Protein AF-A0A7V4SNU2-F1 (afdb_monomer_lite)

Sequence (130 aa):
MGIARFLKAAFVISVLLYGAIAVFVAGPPDWSLPTVPEAPAAPLFYALTLCALGAWAAGSILGRKAQAPSLFRSGPRPWPVQRFILAAALVEGGAIMGLALSLVLRDSRYGLAHAAVAAFLLAILPASGD

Structure (mmCIF, N/CA/C/O backbone):
data_AF-A0A7V4SNU2-F1
#
_entry.id   AF-A0A7V4SNU2-F1
#
loop_
_atom_site.group_PDB
_atom_site.id
_atom_site.type_symbol
_atom_site.label_atom_id
_atom_site.label_alt_id
_atom_site.label_comp_id
_atom_site.label_asym_id
_atom_site.label_entity_id
_atom_site.label_seq_id
_atom_site.pdbx_PDB_ins_code
_atom_site.Cartn_x
_atom_site.Cartn_y
_atom_site.Cartn_z
_atom_site.occupancy
_atom_site.B_iso_or_equiv
_atom_site.auth_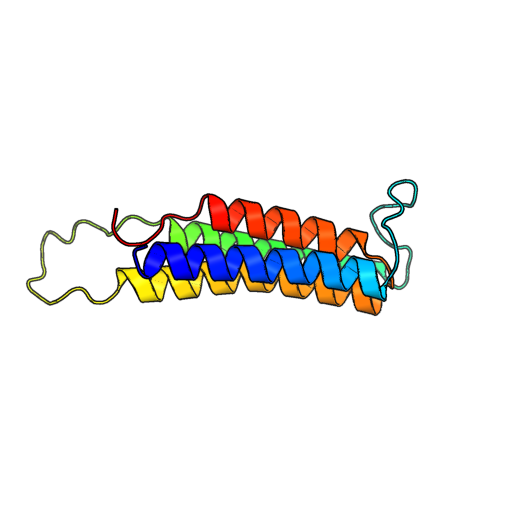seq_id
_atom_site.auth_comp_id
_atom_site.auth_asym_id
_atom_site.auth_atom_id
_atom_site.pdbx_PDB_model_num
ATOM 1 N N . MET A 1 1 ? -23.731 4.555 10.710 1.00 58.38 1 MET A N 1
ATOM 2 C CA . MET A 1 1 ? -22.404 3.903 10.619 1.00 58.38 1 MET A CA 1
ATOM 3 C C . MET A 1 1 ? -21.498 4.539 11.665 1.00 58.38 1 MET A C 1
ATOM 5 O O . MET A 1 1 ? -21.471 5.759 11.724 1.00 58.38 1 MET A O 1
ATOM 9 N N . GLY A 1 2 ? -20.842 3.766 12.537 1.00 77.75 2 GLY A N 1
ATOM 10 C CA . GLY A 1 2 ? -19.952 4.336 13.562 1.00 77.75 2 GLY A CA 1
ATOM 11 C C . GLY A 1 2 ? -18.719 5.008 12.944 1.00 77.75 2 GLY A C 1
ATOM 12 O O . GLY A 1 2 ? -18.245 4.558 11.899 1.00 77.75 2 GLY A O 1
ATOM 13 N N . ILE A 1 3 ? -18.188 6.055 13.589 1.00 80.69 3 ILE A N 1
ATOM 14 C CA . ILE A 1 3 ? -17.048 6.861 13.097 1.00 80.69 3 ILE A CA 1
ATOM 15 C C . ILE A 1 3 ? -15.844 5.979 12.724 1.00 80.69 3 ILE A C 1
ATOM 17 O O . ILE A 1 3 ? -15.243 6.172 11.672 1.00 80.69 3 ILE A O 1
ATOM 21 N N . ALA A 1 4 ? -15.528 4.957 13.525 1.00 78.38 4 ALA A N 1
ATOM 22 C CA . ALA A 1 4 ? -14.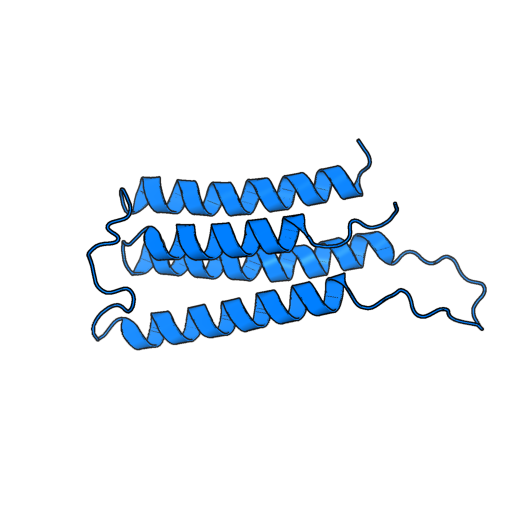419 4.041 13.246 1.00 78.38 4 ALA A CA 1
ATOM 23 C C . ALA A 1 4 ? -14.623 3.220 11.959 1.00 78.38 4 ALA A C 1
ATOM 25 O O . ALA A 1 4 ? -13.688 3.045 11.180 1.00 78.38 4 ALA A O 1
ATOM 26 N N . ARG A 1 5 ? -15.854 2.762 11.693 1.00 83.38 5 ARG A N 1
ATOM 27 C CA . ARG A 1 5 ? -16.189 2.039 10.454 1.00 83.38 5 ARG A CA 1
ATOM 28 C C . ARG A 1 5 ? -16.125 2.965 9.241 1.00 83.38 5 ARG A C 1
ATOM 30 O O . ARG A 1 5 ? -15.666 2.540 8.188 1.00 83.38 5 ARG A O 1
ATOM 37 N N . PHE A 1 6 ? -16.543 4.223 9.400 1.00 89.12 6 PHE A N 1
ATOM 38 C CA . PHE A 1 6 ? -16.395 5.248 8.366 1.00 89.12 6 PHE A CA 1
ATOM 39 C C . PHE A 1 6 ? -14.932 5.522 8.029 1.00 89.12 6 PHE A C 1
ATOM 41 O O . PHE A 1 6 ? -14.565 5.433 6.863 1.00 89.12 6 PHE A O 1
ATOM 48 N N . LEU A 1 7 ? -14.086 5.766 9.033 1.00 89.12 7 LEU A N 1
ATOM 49 C CA . LEU A 1 7 ? -12.656 5.989 8.811 1.00 89.12 7 LEU A CA 1
ATOM 50 C C . LEU A 1 7 ? -12.008 4.779 8.132 1.00 89.12 7 LEU A C 1
ATOM 52 O O . LEU A 1 7 ? -11.281 4.940 7.160 1.00 89.12 7 LEU A O 1
ATOM 56 N N . LYS A 1 8 ? -12.326 3.559 8.582 1.00 90.19 8 LYS A N 1
ATOM 57 C CA . LYS A 1 8 ? -11.849 2.325 7.947 1.00 90.19 8 LYS A CA 1
ATOM 58 C C . LYS A 1 8 ? -12.241 2.236 6.475 1.00 90.19 8 LYS A C 1
ATOM 60 O O . LYS A 1 8 ? -11.386 1.957 5.642 1.00 90.19 8 LYS A O 1
ATOM 65 N N . ALA A 1 9 ? -13.507 2.499 6.154 1.00 92.94 9 ALA A N 1
ATOM 66 C CA . ALA A 1 9 ? -13.971 2.525 4.772 1.00 92.94 9 ALA A CA 1
ATOM 67 C C . ALA A 1 9 ? -13.242 3.601 3.952 1.00 92.94 9 ALA A C 1
ATOM 69 O O . ALA A 1 9 ? -12.826 3.316 2.835 1.00 92.94 9 ALA A O 1
ATOM 70 N N . ALA A 1 10 ? -13.023 4.793 4.515 1.00 95.06 10 ALA A N 1
ATOM 71 C CA . ALA A 1 10 ? -12.306 5.876 3.846 1.00 95.06 10 ALA A CA 1
ATOM 72 C C . ALA A 1 10 ? -10.860 5.488 3.493 1.00 95.06 10 ALA A C 1
ATOM 74 O O . ALA A 1 10 ? -10.465 5.668 2.346 1.00 95.06 10 ALA A O 1
ATOM 75 N N . PHE A 1 11 ? -10.115 4.883 4.427 1.00 96.12 11 PHE A N 1
ATOM 76 C CA . PHE A 1 11 ? -8.757 4.383 4.163 1.00 96.12 11 PHE A CA 1
ATOM 77 C C . PHE A 1 11 ? -8.734 3.256 3.120 1.00 96.12 11 PHE A C 1
ATOM 79 O O . PHE A 1 11 ? -7.838 3.194 2.287 1.00 96.12 11 PHE A O 1
ATOM 86 N N . VAL A 1 12 ? -9.707 2.338 3.140 1.00 96.75 12 VAL A N 1
ATOM 87 C CA . VAL A 1 12 ? -9.782 1.275 2.118 1.00 96.75 12 VAL A CA 1
ATOM 88 C C . VAL A 1 12 ? -10.069 1.875 0.740 1.00 96.75 12 VAL A C 1
ATOM 90 O O . VAL A 1 12 ? -9.437 1.501 -0.244 1.00 96.75 12 VAL A O 1
ATOM 93 N N . ILE A 1 13 ? -11.000 2.826 0.659 1.00 97.38 13 ILE A N 1
ATOM 94 C CA . ILE A 1 13 ? -11.335 3.502 -0.596 1.00 97.38 13 ILE A CA 1
ATOM 95 C C . ILE A 1 13 ? -10.132 4.300 -1.115 1.00 97.38 13 ILE A C 1
ATOM 97 O O . ILE A 1 13 ? -9.849 4.228 -2.309 1.00 97.38 13 ILE A O 1
ATOM 101 N N . SER A 1 14 ? -9.398 5.015 -0.256 1.00 97.62 14 SER A N 1
ATOM 102 C CA . SER A 1 14 ? -8.237 5.809 -0.681 1.00 97.62 14 SER A CA 1
ATOM 103 C C . SER A 1 14 ? -7.138 4.945 -1.300 1.00 97.62 14 SER A C 1
ATOM 105 O O . SER A 1 14 ? -6.668 5.257 -2.394 1.00 97.62 14 SER A O 1
ATOM 107 N N . VAL A 1 15 ? -6.786 3.809 -0.686 1.00 97.94 15 VAL A N 1
ATOM 108 C CA . VAL A 1 15 ? -5.758 2.923 -1.259 1.00 97.94 15 VAL A CA 1
ATOM 109 C C . VAL A 1 15 ? -6.208 2.278 -2.570 1.00 97.94 15 VAL A C 1
ATOM 111 O O . VAL A 1 15 ? -5.398 2.132 -3.484 1.00 97.94 15 VAL A O 1
ATOM 114 N N . LEU A 1 16 ? -7.496 1.948 -2.718 1.00 97.62 16 LEU A N 1
ATOM 115 C CA . LEU A 1 16 ? -8.038 1.453 -3.989 1.00 97.62 16 LEU A CA 1
ATOM 116 C C . LEU A 1 16 ? -7.999 2.532 -5.078 1.00 97.62 16 LEU A C 1
ATOM 118 O O . LEU A 1 16 ? -7.669 2.229 -6.226 1.00 97.62 16 LEU A O 1
ATOM 122 N N . LEU A 1 17 ? -8.265 3.794 -4.721 1.00 98.25 17 LEU A N 1
ATOM 123 C CA . LEU A 1 17 ? -8.106 4.925 -5.634 1.00 98.25 17 LEU A CA 1
ATOM 124 C C . LEU A 1 17 ? -6.651 5.085 -6.084 1.00 98.25 17 LEU A C 1
ATOM 126 O O . LEU A 1 17 ? -6.427 5.367 -7.256 1.00 98.25 17 LEU A O 1
ATOM 130 N N . TYR A 1 18 ? -5.659 4.839 -5.222 1.00 97.94 18 TYR A N 1
ATOM 131 C CA . TYR A 1 18 ? -4.252 4.841 -5.644 1.00 97.94 18 TYR A CA 1
ATOM 132 C C . TYR A 1 18 ? -3.969 3.783 -6.714 1.00 97.94 18 TYR A C 1
ATOM 134 O O . TYR A 1 18 ? -3.315 4.084 -7.711 1.00 97.94 18 TYR A O 1
ATOM 142 N N . GLY A 1 19 ? -4.508 2.570 -6.558 1.00 97.00 19 GLY A N 1
ATOM 143 C CA . GLY A 1 19 ? -4.416 1.528 -7.584 1.00 97.00 19 GLY A CA 1
ATOM 144 C C . GLY A 1 19 ? -5.077 1.944 -8.903 1.00 97.00 19 GLY A C 1
ATOM 145 O O . GLY A 1 19 ? -4.483 1.791 -9.969 1.00 97.00 19 GLY A O 1
ATOM 146 N N . ALA A 1 20 ? -6.271 2.539 -8.839 1.00 97.81 20 ALA A N 1
ATOM 147 C CA . ALA A 1 20 ? -6.970 3.044 -10.021 1.00 97.81 20 ALA A CA 1
ATOM 148 C C . ALA A 1 20 ? -6.194 4.174 -10.723 1.00 97.81 20 ALA A C 1
ATOM 150 O O . ALA A 1 20 ? -6.075 4.166 -11.947 1.00 97.81 20 ALA A O 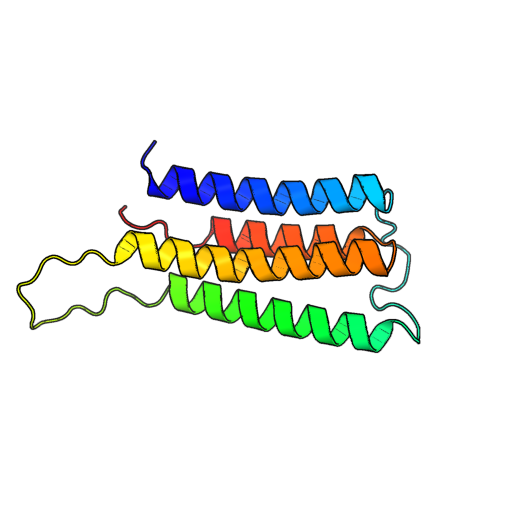1
ATOM 151 N N . ILE A 1 21 ? -5.616 5.109 -9.960 1.00 98.00 21 ILE A N 1
ATOM 152 C CA . ILE A 1 21 ? -4.762 6.183 -10.488 1.00 98.00 21 ILE A CA 1
ATOM 153 C C . ILE A 1 21 ? -3.522 5.593 -11.164 1.00 98.00 21 ILE A C 1
ATOM 155 O O . ILE A 1 21 ? -3.171 6.024 -12.259 1.00 98.00 21 ILE A O 1
ATOM 159 N N . ALA A 1 22 ? -2.881 4.589 -10.557 1.00 97.44 22 ALA A N 1
ATOM 160 C CA . ALA A 1 22 ? -1.727 3.924 -11.155 1.00 97.44 22 ALA A CA 1
ATOM 161 C C . ALA A 1 22 ? -2.070 3.325 -12.529 1.00 97.44 22 ALA A C 1
ATOM 163 O O . ALA A 1 22 ? -1.333 3.548 -13.484 1.00 97.44 22 ALA A O 1
ATOM 164 N N . VAL A 1 23 ? -3.208 2.633 -12.653 1.00 97.69 23 VAL A N 1
ATOM 165 C CA . VAL A 1 23 ? -3.684 2.081 -13.937 1.00 97.69 23 VAL A CA 1
ATOM 166 C C . VAL A 1 23 ? -4.030 3.179 -14.936 1.00 97.69 23 VAL A C 1
ATOM 168 O O . VAL A 1 23 ? -3.679 3.079 -16.107 1.00 97.69 23 VAL A O 1
ATOM 171 N N . PHE A 1 24 ? -4.699 4.239 -14.489 1.00 97.69 24 PHE A N 1
ATOM 172 C CA . PHE A 1 24 ? -5.078 5.347 -15.361 1.00 97.69 24 PHE A CA 1
ATOM 173 C C . PHE A 1 24 ? -3.856 6.069 -15.948 1.00 97.69 24 PHE A C 1
ATOM 175 O O . PHE A 1 24 ? -3.866 6.435 -17.119 1.00 97.69 24 PHE A O 1
ATOM 182 N N . VAL A 1 25 ? -2.798 6.256 -15.152 1.00 96.44 25 VAL A N 1
ATOM 183 C CA . VAL A 1 25 ? -1.599 7.002 -15.566 1.00 96.44 25 VAL A CA 1
ATOM 184 C C . VAL A 1 25 ? -0.581 6.125 -16.300 1.00 96.44 25 VAL A C 1
ATOM 186 O O . VAL A 1 25 ? -0.025 6.560 -17.305 1.00 96.44 25 VAL A O 1
ATOM 189 N N . ALA A 1 26 ? -0.311 4.914 -15.807 1.00 94.50 26 ALA A N 1
ATOM 190 C CA . ALA A 1 26 ? 0.712 4.025 -16.368 1.00 94.50 26 ALA A CA 1
ATOM 191 C C . ALA A 1 26 ? 0.161 3.012 -17.389 1.00 94.50 26 ALA A C 1
ATOM 193 O O . ALA A 1 26 ? 0.937 2.317 -18.037 1.00 94.50 26 ALA A O 1
ATOM 194 N N . GLY A 1 27 ? -1.161 2.937 -17.558 1.00 94.56 27 GLY A N 1
ATOM 195 C CA . GLY A 1 27 ? -1.819 1.974 -18.436 1.00 94.56 27 GLY A CA 1
ATOM 196 C C . GLY A 1 27 ? -2.174 0.651 -17.741 1.00 94.56 27 GLY A C 1
ATOM 197 O O . GLY A 1 27 ? -1.879 0.449 -16.555 1.00 94.56 27 GLY A O 1
ATOM 198 N N . PRO A 1 28 ? -2.855 -0.261 -18.457 1.00 94.88 28 PRO A N 1
ATOM 199 C CA . PRO A 1 28 ? -3.256 -1.553 -17.913 1.00 94.88 28 PRO A CA 1
ATOM 200 C C . PRO A 1 28 ? -2.033 -2.397 -17.511 1.00 94.88 28 PRO A C 1
ATOM 202 O O . PRO A 1 28 ? -1.007 -2.344 -18.188 1.00 94.88 28 PRO A O 1
ATOM 205 N N . PRO A 1 29 ? -2.124 -3.179 -16.421 1.00 94.94 29 PRO A N 1
ATOM 206 C CA . PRO A 1 29 ? -1.003 -3.978 -15.942 1.00 94.94 29 PRO A CA 1
ATOM 207 C C . PRO A 1 29 ? -0.684 -5.133 -16.899 1.00 94.94 29 PRO A C 1
ATOM 209 O O . PRO A 1 29 ? -1.565 -5.931 -17.223 1.00 94.94 29 PRO A O 1
ATOM 212 N N . ASP A 1 30 ? 0.588 -5.275 -17.278 1.00 93.81 30 ASP A N 1
ATOM 213 C CA . ASP A 1 30 ? 1.080 -6.422 -18.048 1.00 93.81 30 ASP A CA 1
ATOM 214 C C . ASP A 1 30 ? 1.821 -7.420 -17.147 1.00 93.81 30 ASP A C 1
ATOM 216 O O . ASP A 1 30 ? 3.015 -7.308 -16.854 1.00 93.81 30 ASP A O 1
ATOM 220 N N . TRP A 1 31 ? 1.090 -8.425 -16.675 1.00 92.69 31 TRP A N 1
ATOM 221 C CA . TRP A 1 31 ? 1.620 -9.455 -15.781 1.00 92.69 31 TRP A CA 1
ATOM 222 C C . TRP A 1 31 ? 2.563 -10.454 -16.464 1.00 92.69 31 TRP A C 1
ATOM 224 O O . TRP A 1 31 ? 3.127 -11.298 -15.771 1.00 92.69 31 TRP A O 1
ATOM 234 N N . SER A 1 32 ? 2.752 -10.370 -17.786 1.00 92.88 32 SER A N 1
ATOM 235 C CA . SER A 1 32 ? 3.711 -11.215 -18.506 1.00 92.88 32 SER A CA 1
ATOM 236 C C . SER A 1 32 ? 5.160 -10.731 -18.368 1.00 92.88 32 SER A C 1
ATOM 238 O O . SER A 1 32 ? 6.091 -11.527 -18.487 1.00 92.88 32 SER A O 1
ATOM 240 N N . LEU A 1 33 ? 5.360 -9.441 -18.072 1.00 88.44 33 LEU A N 1
ATOM 241 C CA . LEU A 1 33 ? 6.684 -8.853 -17.878 1.00 88.44 33 LEU A CA 1
ATOM 242 C C . LEU A 1 33 ? 7.317 -9.287 -16.544 1.00 88.44 33 LEU A C 1
ATOM 244 O O . LEU A 1 33 ? 6.594 -9.556 -15.577 1.00 88.44 33 LEU A O 1
ATOM 248 N N . PRO A 1 34 ? 8.658 -9.257 -16.419 1.00 89.19 34 PRO A N 1
ATOM 249 C CA . PRO A 1 34 ? 9.337 -9.494 -15.148 1.00 89.19 34 PRO A CA 1
ATOM 250 C C . PRO A 1 34 ? 8.778 -8.614 -14.021 1.00 89.19 34 PRO A C 1
ATOM 252 O O . PRO A 1 34 ? 8.501 -7.429 -14.217 1.00 89.19 34 PRO A O 1
ATOM 255 N N . THR A 1 35 ? 8.582 -9.200 -12.837 1.00 88.50 35 THR A N 1
ATOM 256 C CA . THR A 1 35 ? 8.042 -8.482 -11.667 1.00 88.50 35 THR A CA 1
ATOM 257 C C . THR A 1 35 ? 9.048 -7.503 -11.079 1.00 88.50 35 THR A C 1
ATOM 259 O O . THR A 1 35 ? 8.661 -6.467 -10.558 1.00 88.50 35 THR A O 1
ATOM 262 N N . VAL A 1 36 ? 10.336 -7.839 -11.126 1.00 92.75 36 VAL A N 1
ATOM 263 C CA . VAL A 1 36 ? 11.405 -6.929 -10.715 1.00 92.75 36 VAL A CA 1
ATOM 264 C C . VAL A 1 36 ? 11.856 -6.175 -11.963 1.00 92.75 36 VAL A C 1
ATOM 266 O O . VAL A 1 36 ? 12.178 -6.829 -12.958 1.00 92.75 36 VAL A O 1
ATOM 269 N N . PRO A 1 37 ? 11.889 -4.834 -11.938 1.00 90.75 37 PRO A N 1
ATOM 270 C CA . PRO A 1 37 ? 12.356 -4.069 -13.080 1.00 90.75 37 PRO A CA 1
ATOM 271 C C . PRO A 1 37 ? 13.858 -4.291 -13.277 1.00 90.75 37 PRO A C 1
ATOM 273 O O . PRO A 1 37 ? 14.606 -4.481 -12.314 1.00 90.75 37 PRO A O 1
ATOM 276 N N . GLU A 1 38 ? 14.312 -4.230 -14.524 1.00 89.25 38 GLU A N 1
ATOM 277 C CA . GLU A 1 38 ? 15.734 -4.340 -14.837 1.00 89.25 38 GLU A CA 1
ATOM 278 C C . GLU A 1 38 ? 16.534 -3.139 -14.296 1.00 89.25 38 GLU A C 1
ATOM 280 O O . GLU A 1 38 ? 15.997 -2.086 -13.924 1.00 89.25 38 GLU A O 1
ATOM 285 N N . ALA A 1 39 ? 17.856 -3.296 -14.217 1.00 85.62 39 ALA A N 1
ATOM 286 C CA . ALA A 1 39 ? 18.736 -2.185 -13.877 1.00 85.62 39 ALA A CA 1
ATOM 287 C C . ALA A 1 39 ? 18.572 -1.049 -14.913 1.00 85.62 39 ALA A C 1
ATOM 289 O O . ALA A 1 39 ? 18.462 -1.330 -16.105 1.00 85.62 39 ALA A O 1
ATOM 290 N N . PRO A 1 40 ? 18.558 0.230 -14.490 1.00 87.06 40 PRO A N 1
ATOM 291 C CA . PRO A 1 40 ? 18.964 0.743 -13.177 1.00 87.06 40 PRO A CA 1
ATOM 292 C C . PRO A 1 40 ? 17.825 0.912 -12.154 1.00 87.06 40 PRO A C 1
ATOM 294 O O . PRO A 1 40 ? 18.062 1.448 -11.075 1.00 87.06 40 PRO A O 1
ATOM 297 N N . ALA A 1 41 ? 16.597 0.485 -12.456 1.00 89.75 41 ALA A N 1
ATOM 298 C CA . ALA A 1 41 ? 15.426 0.729 -11.608 1.00 89.75 41 ALA A CA 1
ATOM 299 C C . ALA A 1 41 ? 15.305 -0.222 -10.399 1.00 89.75 41 ALA A C 1
ATOM 301 O O . ALA A 1 41 ? 14.656 0.119 -9.406 1.00 89.75 41 ALA A O 1
ATOM 302 N N . ALA A 1 42 ? 15.946 -1.395 -10.458 1.00 91.88 42 ALA A N 1
ATOM 303 C CA . ALA A 1 42 ? 15.867 -2.426 -9.420 1.00 91.88 42 ALA A CA 1
ATOM 304 C C . ALA A 1 42 ? 16.146 -1.929 -7.980 1.00 91.88 42 ALA A C 1
ATOM 306 O O . ALA A 1 42 ? 15.370 -2.271 -7.085 1.00 91.88 42 ALA A O 1
ATOM 307 N N . PRO A 1 43 ? 17.178 -1.100 -7.699 1.00 94.25 43 PRO A N 1
ATOM 308 C CA . PRO A 1 43 ? 17.452 -0.636 -6.337 1.00 94.25 43 PRO A CA 1
ATOM 309 C C . PRO A 1 43 ? 16.310 0.191 -5.735 1.00 94.25 43 PRO A C 1
ATOM 311 O O . PRO A 1 43 ? 15.978 0.015 -4.564 1.00 94.25 43 PRO A O 1
ATOM 314 N N . LEU A 1 44 ? 15.675 1.057 -6.536 1.00 93.31 44 LEU A N 1
ATOM 315 C CA . LEU A 1 44 ? 14.532 1.860 -6.094 1.00 93.31 44 LEU A CA 1
ATOM 316 C C . LEU A 1 44 ? 13.325 0.972 -5.783 1.00 93.31 44 LEU A C 1
ATOM 318 O O . LEU A 1 44 ? 12.676 1.158 -4.753 1.00 93.31 44 LEU A O 1
ATOM 322 N N . PHE A 1 45 ? 13.057 -0.009 -6.652 1.00 95.38 45 PHE A N 1
ATOM 323 C CA . PHE A 1 45 ? 12.014 -1.007 -6.435 1.00 95.38 45 PHE A CA 1
ATOM 324 C C . PHE A 1 45 ? 12.199 -1.725 -5.095 1.00 95.38 45 PHE A C 1
ATOM 326 O O . PHE A 1 45 ? 11.269 -1.757 -4.286 1.00 95.38 45 PHE A O 1
ATOM 333 N N . TYR A 1 46 ? 13.401 -2.237 -4.819 1.00 96.12 46 TYR A N 1
ATOM 334 C CA . TYR A 1 46 ? 13.679 -2.921 -3.557 1.00 96.12 46 TYR A CA 1
ATOM 335 C C . TYR A 1 46 ? 13.553 -1.993 -2.350 1.00 96.12 46 TYR A C 1
ATOM 337 O O . TYR A 1 46 ? 12.909 -2.366 -1.372 1.00 96.12 46 TYR A O 1
ATOM 345 N N . ALA A 1 47 ? 14.120 -0.786 -2.416 1.00 96.00 47 ALA A N 1
ATOM 346 C CA . ALA A 1 47 ? 14.070 0.166 -1.311 1.00 96.00 47 ALA A CA 1
ATOM 347 C C . ALA A 1 47 ? 12.623 0.505 -0.920 1.00 96.00 47 ALA A C 1
ATOM 349 O O . ALA A 1 47 ? 12.246 0.362 0.243 1.00 96.00 47 ALA A O 1
ATOM 350 N N . LEU A 1 48 ? 11.790 0.885 -1.894 1.00 96.31 48 LEU A N 1
ATOM 351 C CA . LEU A 1 48 ? 10.398 1.254 -1.630 1.00 96.31 48 LEU A CA 1
ATOM 352 C C . LEU A 1 48 ? 9.542 0.052 -1.219 1.00 96.31 48 LEU A C 1
ATOM 354 O O . LEU A 1 48 ? 8.726 0.183 -0.309 1.00 96.31 48 LEU A O 1
ATOM 358 N N . THR A 1 49 ? 9.771 -1.126 -1.805 1.00 96.81 49 THR A N 1
ATOM 359 C CA . THR A 1 49 ? 9.046 -2.347 -1.415 1.00 96.81 49 THR A CA 1
ATOM 360 C C . THR A 1 49 ? 9.386 -2.763 0.020 1.00 96.81 49 THR A C 1
ATOM 362 O O . THR A 1 49 ? 8.492 -3.090 0.798 1.00 96.81 49 THR A O 1
ATOM 365 N N . LEU A 1 50 ? 10.660 -2.699 0.424 1.00 97.94 50 LEU A N 1
ATOM 366 C CA . LEU A 1 50 ? 11.073 -2.998 1.801 1.00 97.94 50 LEU A CA 1
ATOM 367 C C . LEU A 1 50 ? 10.515 -1.980 2.803 1.00 97.94 50 LEU A C 1
ATOM 369 O O . LEU A 1 50 ? 10.044 -2.368 3.875 1.00 97.94 50 LEU A O 1
ATOM 373 N N . CYS A 1 51 ? 10.509 -0.691 2.456 1.00 97.75 51 CYS A N 1
ATOM 374 C CA . CYS A 1 51 ? 9.868 0.335 3.275 1.00 97.75 51 CYS A CA 1
ATOM 375 C C . CYS A 1 51 ? 8.356 0.091 3.416 1.00 97.75 51 CYS A C 1
ATOM 377 O O . CYS A 1 51 ? 7.830 0.212 4.525 1.00 97.75 51 CYS A O 1
ATOM 379 N N . ALA A 1 52 ? 7.672 -0.311 2.340 1.00 97.81 52 ALA A N 1
ATOM 380 C CA . ALA A 1 52 ? 6.246 -0.629 2.369 1.00 97.81 52 ALA A CA 1
ATOM 381 C C . ALA A 1 52 ? 5.956 -1.836 3.270 1.00 97.81 52 ALA A C 1
ATOM 383 O O . ALA A 1 52 ? 5.069 -1.765 4.120 1.00 97.81 52 ALA A O 1
ATOM 384 N N . LEU A 1 53 ? 6.758 -2.902 3.164 1.00 97.94 53 LEU A N 1
ATOM 385 C CA . LEU A 1 53 ? 6.682 -4.062 4.059 1.00 97.94 53 LEU A CA 1
ATOM 386 C C . LEU A 1 53 ? 6.858 -3.655 5.528 1.00 97.94 53 LEU A C 1
ATOM 388 O O . LEU A 1 53 ? 6.085 -4.085 6.386 1.00 97.94 53 LEU A O 1
ATOM 392 N N . GLY A 1 54 ? 7.834 -2.790 5.819 1.00 98.00 54 GLY A N 1
ATOM 393 C CA . GLY A 1 54 ? 8.052 -2.248 7.161 1.00 98.00 54 GLY A CA 1
ATOM 394 C C . GLY A 1 54 ? 6.850 -1.453 7.678 1.00 98.00 54 GLY A C 1
ATOM 395 O O . GLY A 1 54 ? 6.415 -1.657 8.813 1.00 98.00 54 GLY A O 1
ATOM 396 N N . ALA A 1 55 ? 6.266 -0.598 6.836 1.00 97.12 55 ALA A N 1
ATOM 397 C CA . ALA A 1 55 ? 5.095 0.205 7.176 1.00 97.12 55 ALA A CA 1
ATOM 398 C C . ALA A 1 55 ? 3.852 -0.667 7.433 1.00 97.12 55 ALA A C 1
ATOM 400 O O . ALA A 1 55 ? 3.169 -0.500 8.447 1.00 97.12 55 ALA A O 1
ATOM 401 N N . TRP A 1 56 ? 3.607 -1.667 6.583 1.00 97.62 56 TRP A N 1
ATOM 402 C CA . TRP A 1 56 ? 2.534 -2.650 6.749 1.00 97.62 56 TRP A CA 1
ATOM 403 C C . TRP A 1 56 ? 2.682 -3.478 8.021 1.00 97.62 56 TRP A C 1
ATOM 405 O O . TRP A 1 56 ? 1.702 -3.671 8.750 1.00 97.62 56 TRP A O 1
ATOM 415 N N . ALA A 1 57 ? 3.896 -3.945 8.319 1.00 96.44 57 ALA A N 1
ATOM 416 C CA . ALA A 1 57 ? 4.185 -4.682 9.542 1.00 96.44 57 ALA A CA 1
ATOM 417 C C . ALA A 1 57 ? 3.949 -3.804 10.779 1.00 96.44 57 ALA A C 1
ATOM 419 O O . ALA A 1 57 ? 3.221 -4.205 11.691 1.00 96.44 57 ALA A O 1
ATOM 420 N N . ALA A 1 58 ? 4.493 -2.584 10.788 1.00 94.38 58 ALA A N 1
ATOM 421 C CA . ALA A 1 58 ? 4.326 -1.635 11.884 1.00 94.38 58 ALA A CA 1
ATOM 422 C C . ALA A 1 58 ? 2.848 -1.285 12.118 1.00 94.38 58 ALA A C 1
ATOM 424 O O . ALA A 1 58 ? 2.371 -1.380 13.251 1.00 94.38 58 ALA A O 1
ATOM 425 N N . GLY A 1 59 ? 2.108 -0.957 11.054 1.00 93.12 59 GLY A N 1
ATOM 426 C CA . GLY A 1 59 ? 0.678 -0.660 11.117 1.00 93.12 59 GLY A CA 1
ATOM 427 C C . GLY A 1 59 ? -0.145 -1.848 11.615 1.00 93.12 59 GLY A C 1
ATOM 428 O O . GLY A 1 59 ? -0.969 -1.699 12.514 1.00 93.12 59 GLY A O 1
ATOM 429 N N . SER A 1 60 ? 0.140 -3.059 11.130 1.00 91.06 60 SER A N 1
ATOM 430 C CA . SER A 1 60 ? -0.554 -4.281 11.561 1.00 91.06 60 SER A CA 1
ATOM 431 C C . SER A 1 60 ? -0.306 -4.610 13.034 1.00 91.06 60 SER A C 1
ATOM 433 O O . SER A 1 60 ? -1.249 -4.902 13.773 1.00 91.06 60 SER A O 1
ATOM 435 N N . ILE A 1 61 ? 0.948 -4.533 13.491 1.00 91.00 61 ILE A N 1
ATOM 436 C CA . ILE A 1 61 ? 1.310 -4.761 14.897 1.00 91.00 61 ILE A CA 1
ATOM 437 C C . ILE A 1 61 ? 0.647 -3.698 15.775 1.00 91.00 61 ILE A C 1
ATOM 439 O O . ILE A 1 61 ? 0.005 -4.022 16.780 1.00 91.00 61 ILE A O 1
ATOM 443 N N . LEU A 1 62 ? 0.758 -2.427 15.383 1.00 88.62 62 LEU A N 1
ATOM 444 C CA . LEU A 1 62 ? 0.165 -1.319 16.115 1.00 88.62 62 LEU A CA 1
ATOM 445 C C . LEU A 1 62 ? -1.361 -1.394 16.135 1.00 88.62 62 LEU A C 1
ATOM 447 O O . LEU A 1 62 ? -1.939 -1.017 17.143 1.00 88.62 62 LEU A O 1
ATOM 451 N N . GLY A 1 63 ? -2.033 -1.901 15.107 1.00 85.00 63 GLY A N 1
ATOM 452 C CA . GLY A 1 63 ? -3.484 -2.095 15.142 1.00 85.00 63 GLY A CA 1
ATOM 453 C C . GLY A 1 63 ? -3.919 -3.251 16.045 1.00 85.00 63 GLY A C 1
ATOM 454 O O . GLY A 1 63 ? -4.990 -3.186 16.640 1.00 85.00 63 GLY A O 1
ATOM 455 N N . ARG A 1 64 ? -3.082 -4.291 16.196 1.00 83.62 64 ARG A N 1
ATOM 456 C CA . ARG A 1 64 ? -3.448 -5.543 16.885 1.00 83.62 64 ARG A CA 1
ATOM 457 C C . ARG A 1 64 ? -3.002 -5.680 18.336 1.00 83.62 64 ARG A C 1
ATOM 459 O O . ARG A 1 64 ? -3.574 -6.528 19.016 1.00 83.62 64 ARG A O 1
ATOM 466 N N . LYS A 1 65 ? -2.014 -4.923 18.858 1.00 76.88 65 LYS A N 1
ATOM 467 C CA . LYS A 1 65 ? -1.683 -5.073 20.299 1.00 76.88 65 LYS A CA 1
ATOM 468 C C . LYS A 1 65 ? -2.950 -4.814 21.126 1.00 76.88 65 LYS A C 1
ATOM 470 O O . LYS A 1 65 ? -3.524 -3.728 21.028 1.00 76.88 65 LYS A O 1
ATOM 475 N N . ALA A 1 66 ? -3.394 -5.785 21.915 1.00 55.03 66 ALA A N 1
ATOM 476 C CA . ALA A 1 66 ? -4.568 -5.627 22.765 1.00 55.03 66 ALA A CA 1
ATOM 477 C C . ALA A 1 66 ? -4.441 -4.353 23.621 1.00 55.03 66 ALA A C 1
ATOM 479 O O . ALA A 1 66 ? -3.330 -3.930 23.962 1.00 55.03 66 ALA A O 1
ATOM 480 N N . GLN A 1 67 ? -5.568 -3.724 23.972 1.00 55.94 67 GLN A N 1
ATOM 481 C CA . GLN A 1 67 ? -5.584 -2.877 25.163 1.00 55.94 67 GLN A CA 1
ATOM 482 C C . GLN A 1 67 ? -5.059 -3.754 26.296 1.00 55.94 67 GLN A C 1
ATOM 484 O O . GLN A 1 67 ? -5.733 -4.700 26.693 1.00 55.94 67 GLN A O 1
ATOM 489 N N . ALA A 1 68 ? -3.838 -3.500 26.770 1.00 45.06 68 ALA A N 1
ATOM 490 C CA . ALA A 1 68 ? -3.361 -4.176 27.962 1.00 45.06 68 ALA A CA 1
ATOM 491 C C . ALA A 1 68 ? -4.421 -3.941 29.053 1.00 45.06 68 ALA A C 1
ATOM 493 O O . ALA A 1 68 ? -4.822 -2.782 29.248 1.00 45.06 68 ALA A O 1
ATOM 494 N N . PRO A 1 69 ? -4.926 -4.990 29.723 1.00 41.16 69 PRO A N 1
ATOM 495 C CA . PRO A 1 69 ? -5.815 -4.808 30.853 1.00 41.16 69 PRO A CA 1
ATOM 496 C C . PRO A 1 69 ? -4.989 -4.132 31.947 1.00 41.16 69 PRO A C 1
ATOM 498 O O . PRO A 1 69 ? -4.262 -4.777 32.695 1.00 41.16 69 PRO A O 1
ATOM 501 N N . SER A 1 70 ? -5.011 -2.798 31.995 1.00 48.38 70 SER A N 1
ATOM 502 C CA . SER A 1 70 ? -4.366 -2.070 33.078 1.00 48.38 70 SER A CA 1
ATOM 503 C C . SER A 1 70 ? -5.183 -2.333 34.338 1.00 48.38 70 SER A C 1
ATOM 505 O O . SER A 1 70 ? -6.194 -1.672 34.568 1.00 48.38 70 SER A O 1
ATOM 507 N N . LEU A 1 71 ? -4.730 -3.284 35.153 1.00 53.88 71 LEU A N 1
ATOM 508 C CA . LEU A 1 71 ? -5.236 -3.532 36.508 1.00 53.88 71 LEU A CA 1
ATOM 509 C C . LEU A 1 71 ? -5.123 -2.287 37.414 1.00 53.88 71 LEU A C 1
ATOM 511 O O . LEU A 1 71 ? -5.708 -2.248 38.486 1.00 53.88 71 LEU A O 1
ATOM 515 N N . PHE A 1 72 ? -4.429 -1.241 36.955 1.00 54.97 72 PHE A N 1
ATOM 516 C CA . PHE A 1 72 ? -4.281 0.041 37.629 1.00 54.97 72 PHE A CA 1
ATOM 517 C C . PHE A 1 72 ? -4.361 1.193 36.616 1.00 54.97 72 PHE A C 1
ATOM 519 O O . PHE A 1 72 ? -3.376 1.467 35.934 1.00 54.97 72 PHE A O 1
ATOM 526 N N . ARG A 1 73 ? -5.523 1.852 36.479 1.00 48.47 73 ARG A N 1
ATOM 527 C CA . ARG A 1 73 ? -5.659 3.313 36.250 1.00 48.47 73 ARG A CA 1
ATOM 528 C C . ARG A 1 73 ? -7.117 3.708 36.007 1.00 48.47 73 ARG A C 1
ATOM 530 O O . ARG A 1 73 ? -7.682 3.447 34.948 1.00 48.47 73 ARG A O 1
ATOM 537 N N . SER A 1 74 ? -7.677 4.408 36.985 1.00 45.03 74 SER A N 1
ATOM 538 C CA . SER A 1 74 ? -8.834 5.289 36.869 1.00 45.03 74 SER A CA 1
ATOM 539 C C . SER A 1 74 ? -8.427 6.554 36.102 1.00 45.03 74 SER A C 1
ATOM 541 O O . SER A 1 74 ? -7.756 7.438 36.624 1.00 45.03 74 SER A O 1
ATOM 543 N N . GLY A 1 75 ? -8.787 6.625 34.825 1.00 43.06 75 GLY A N 1
ATOM 544 C CA . GLY A 1 75 ? -8.608 7.812 33.991 1.00 43.06 75 GLY A CA 1
ATOM 545 C C . GLY A 1 75 ? -9.269 7.610 32.626 1.00 43.06 75 GLY A C 1
ATOM 546 O O . GLY A 1 75 ? -9.319 6.470 32.151 1.00 43.06 75 GLY A O 1
ATOM 547 N N . PRO A 1 76 ? -9.806 8.667 31.991 1.00 44.31 76 PRO A N 1
ATOM 548 C CA . PRO A 1 76 ? -10.509 8.539 30.720 1.00 44.31 76 PRO A CA 1
ATOM 549 C C . PRO A 1 76 ? -9.526 8.029 29.663 1.00 44.31 76 PRO A C 1
ATOM 551 O O . PRO A 1 76 ? -8.509 8.667 29.416 1.00 44.31 76 PRO A O 1
ATOM 554 N N . ARG A 1 77 ? -9.788 6.859 29.064 1.00 54.66 77 ARG A N 1
ATOM 555 C CA . ARG A 1 77 ? -8.964 6.293 27.980 1.00 54.66 77 ARG A CA 1
ATOM 556 C C . ARG A 1 77 ? -9.381 6.926 26.641 1.00 54.66 77 ARG A C 1
ATOM 558 O O . ARG A 1 77 ? -10.391 6.491 26.094 1.00 54.66 77 ARG A O 1
ATOM 565 N N . PRO A 1 78 ? -8.617 7.866 26.044 1.00 50.16 78 PRO A N 1
ATOM 566 C CA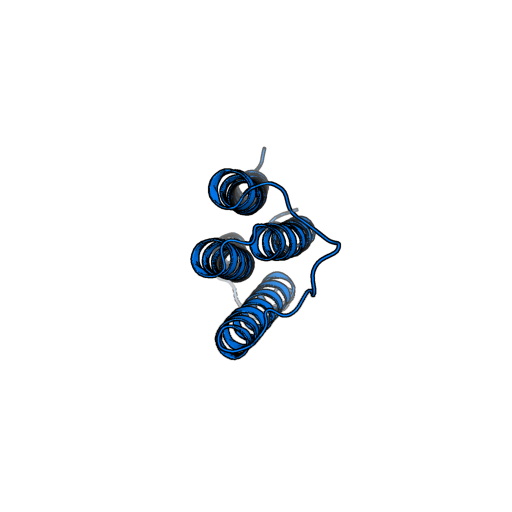 . PRO A 1 78 ? -8.999 8.527 24.790 1.00 50.16 78 PRO A CA 1
ATOM 567 C C . PRO A 1 78 ? -8.407 7.832 23.547 1.00 50.16 78 PRO A C 1
ATOM 569 O O . PRO A 1 78 ? -8.627 8.251 22.417 1.00 50.16 78 PRO A O 1
ATOM 572 N N . TRP A 1 79 ? -7.631 6.763 23.738 1.00 57.75 79 TRP A N 1
ATOM 573 C CA . TRP A 1 79 ? -6.695 6.246 22.738 1.00 57.75 79 TRP A CA 1
ATOM 574 C C . TRP A 1 79 ? -7.172 5.197 21.694 1.00 57.75 79 TRP A C 1
ATOM 576 O O . TRP A 1 79 ? -6.333 4.780 20.892 1.00 57.75 79 TRP A O 1
ATOM 586 N N . PRO A 1 80 ? -8.433 4.707 21.628 1.00 71.00 80 PRO A N 1
ATOM 587 C CA . PRO A 1 80 ? -8.795 3.685 20.634 1.00 71.00 80 PRO A CA 1
ATOM 588 C C . PRO A 1 80 ? -8.735 4.184 19.179 1.00 71.00 80 PRO A C 1
ATOM 590 O O . PRO A 1 80 ? -8.131 3.538 18.325 1.00 71.00 80 PRO A O 1
ATOM 593 N N . VAL A 1 81 ? -9.324 5.353 18.905 1.00 77.12 81 VAL A N 1
ATOM 594 C CA . VAL A 1 81 ? -9.490 5.880 17.537 1.00 77.12 81 VAL A CA 1
ATOM 595 C C . VAL A 1 81 ? -8.174 6.426 16.979 1.00 77.12 81 VAL A C 1
ATOM 597 O O . VAL A 1 81 ? -7.813 6.127 15.848 1.00 77.12 81 VAL A O 1
ATOM 600 N N . GLN A 1 82 ? -7.413 7.177 17.780 1.00 82.94 82 GLN A N 1
ATOM 601 C CA . GLN A 1 82 ? -6.118 7.748 17.373 1.00 82.94 82 GLN A CA 1
ATOM 602 C C . GLN A 1 82 ? -5.114 6.660 16.975 1.00 82.94 82 GLN A C 1
ATOM 604 O O . GLN A 1 82 ? -4.379 6.799 16.001 1.00 82.94 82 GLN A O 1
ATOM 609 N N . ARG A 1 83 ? -5.117 5.540 17.704 1.00 83.25 83 ARG A N 1
ATOM 610 C CA . ARG A 1 83 ? -4.271 4.389 17.397 1.00 83.25 83 ARG A CA 1
ATOM 611 C C . ARG A 1 83 ? -4.688 3.685 16.116 1.00 83.25 83 ARG A C 1
ATOM 613 O O . ARG A 1 83 ? -3.813 3.298 15.348 1.00 83.25 83 ARG A O 1
ATOM 620 N N . PHE A 1 84 ? -5.993 3.534 15.890 1.00 87.88 84 PHE A N 1
ATOM 621 C CA . PHE A 1 84 ? -6.507 3.027 14.623 1.00 87.88 84 PHE A CA 1
ATOM 622 C C . PHE A 1 84 ? -6.065 3.924 13.462 1.00 87.88 84 PHE A C 1
ATOM 624 O O . PHE A 1 84 ? -5.514 3.411 12.497 1.00 87.88 84 PHE A O 1
ATOM 631 N N . ILE A 1 85 ? -6.224 5.247 13.586 1.00 90.69 85 ILE A N 1
ATOM 632 C CA . ILE A 1 85 ? -5.808 6.210 12.556 1.00 90.69 85 ILE A CA 1
ATOM 633 C C . ILE A 1 85 ? -4.309 6.082 12.269 1.00 90.69 85 ILE A C 1
ATOM 635 O O . ILE A 1 85 ? -3.928 5.987 11.109 1.00 90.69 85 ILE A O 1
ATOM 639 N N . LEU A 1 86 ? -3.460 6.019 13.300 1.00 92.38 86 LEU A N 1
ATOM 640 C CA . LEU A 1 86 ? -2.016 5.863 13.108 1.00 92.38 86 LEU A CA 1
ATOM 641 C C . LEU A 1 86 ? -1.661 4.522 12.448 1.00 92.38 86 LEU A C 1
ATOM 643 O O . LEU A 1 86 ? -0.843 4.480 11.533 1.00 92.38 86 LEU A O 1
ATOM 647 N N . ALA A 1 87 ? -2.280 3.425 12.887 1.00 92.56 87 ALA A N 1
ATOM 648 C CA . ALA A 1 87 ? -2.074 2.110 12.290 1.00 92.56 87 ALA A CA 1
ATOM 649 C C . ALA A 1 87 ? -2.527 2.073 10.820 1.00 92.56 87 ALA A C 1
ATOM 651 O O . ALA A 1 87 ? -1.808 1.546 9.975 1.00 92.56 87 ALA A O 1
ATOM 652 N N . ALA A 1 88 ? -3.680 2.669 10.512 1.00 94.19 88 ALA A N 1
ATOM 653 C CA . ALA A 1 88 ? -4.215 2.768 9.161 1.00 94.19 88 ALA A CA 1
ATOM 654 C C . ALA A 1 88 ? -3.340 3.649 8.258 1.00 94.19 88 ALA A C 1
ATOM 656 O O . ALA A 1 88 ? -3.014 3.227 7.153 1.00 94.19 88 ALA A O 1
ATOM 657 N N . ALA A 1 89 ? -2.874 4.800 8.751 1.00 95.69 89 ALA A N 1
ATOM 658 C CA . ALA A 1 89 ? -1.975 5.692 8.019 1.00 95.69 89 ALA A CA 1
ATOM 659 C C . ALA A 1 89 ? -0.629 5.026 7.685 1.00 95.69 89 ALA A C 1
ATOM 661 O O . ALA A 1 89 ? -0.102 5.209 6.592 1.00 95.69 89 ALA A O 1
ATOM 662 N N . LEU A 1 90 ? -0.080 4.207 8.593 1.00 97.12 90 LEU A N 1
ATOM 663 C CA . LEU A 1 90 ? 1.117 3.408 8.302 1.00 97.12 90 LEU A CA 1
ATOM 664 C C . LEU A 1 90 ? 0.855 2.387 7.188 1.00 97.12 90 LEU A C 1
ATOM 666 O O . LEU A 1 90 ? 1.685 2.224 6.297 1.00 97.12 90 LEU A O 1
ATOM 670 N N . VAL A 1 91 ? -0.302 1.717 7.210 1.00 97.00 91 VAL A N 1
ATOM 671 C CA . VAL A 1 91 ? -0.656 0.758 6.156 1.00 97.00 91 VAL A CA 1
ATOM 672 C C . VAL A 1 91 ? -0.858 1.457 4.807 1.00 97.00 91 VAL A C 1
ATOM 674 O O . VAL A 1 91 ? -0.336 0.998 3.789 1.00 97.00 91 VAL A O 1
ATOM 677 N N . GLU A 1 92 ? -1.563 2.588 4.807 1.00 97.44 92 GLU A N 1
ATOM 678 C CA . GLU A 1 92 ? -1.772 3.438 3.633 1.00 97.44 92 GLU A CA 1
ATOM 679 C C . GLU A 1 92 ? -0.447 3.972 3.069 1.00 97.44 92 GLU A C 1
ATOM 681 O O . GLU A 1 92 ? -0.256 3.973 1.854 1.00 97.44 92 GLU A O 1
ATOM 686 N N . GLY A 1 93 ? 0.515 4.322 3.928 1.00 96.88 93 GLY A N 1
ATOM 687 C CA . GLY A 1 93 ? 1.856 4.737 3.514 1.00 96.88 93 GLY A CA 1
ATOM 688 C C . GLY A 1 93 ? 2.554 3.720 2.604 1.00 96.88 93 GLY A C 1
ATOM 689 O O . GLY A 1 93 ? 3.201 4.110 1.634 1.00 96.88 93 GLY A O 1
ATOM 690 N N . GLY A 1 94 ? 2.363 2.417 2.839 1.00 96.31 94 GLY A N 1
ATOM 691 C CA . GLY A 1 94 ? 2.877 1.379 1.938 1.00 96.31 94 GLY A CA 1
ATOM 692 C C . GLY A 1 94 ? 2.187 1.364 0.566 1.00 96.31 94 GLY A C 1
ATOM 693 O O . GLY A 1 94 ? 2.839 1.113 -0.445 1.00 96.31 94 GLY A O 1
ATOM 694 N N . ALA A 1 95 ? 0.895 1.706 0.490 1.00 97.56 95 ALA A N 1
ATOM 695 C CA . ALA A 1 95 ? 0.200 1.876 -0.791 1.00 97.56 95 ALA A CA 1
ATOM 696 C C . ALA A 1 95 ? 0.721 3.094 -1.570 1.00 97.56 95 ALA A C 1
ATOM 698 O O . ALA A 1 95 ? 0.916 3.009 -2.782 1.00 97.56 95 ALA A O 1
ATOM 699 N N . ILE A 1 96 ? 1.008 4.200 -0.873 1.00 97.62 96 ILE A N 1
ATOM 700 C CA . ILE A 1 96 ? 1.595 5.409 -1.472 1.00 97.62 96 ILE A CA 1
ATOM 701 C C . ILE A 1 96 ? 2.962 5.099 -2.096 1.00 97.62 96 ILE A C 1
ATOM 703 O O . ILE A 1 96 ? 3.246 5.558 -3.201 1.00 97.62 96 ILE A O 1
ATOM 707 N N . MET A 1 97 ? 3.790 4.280 -1.440 1.00 97.69 97 MET A N 1
ATOM 708 C CA . MET A 1 97 ? 5.072 3.837 -2.007 1.00 97.69 97 MET A CA 1
ATOM 709 C C . MET A 1 97 ? 4.884 3.048 -3.312 1.00 97.69 97 MET A C 1
ATOM 711 O O . MET A 1 97 ? 5.621 3.274 -4.270 1.00 97.69 97 MET A O 1
ATOM 715 N N . GLY A 1 98 ? 3.868 2.182 -3.395 1.00 96.75 98 GLY A N 1
ATOM 716 C CA . GLY A 1 98 ? 3.533 1.470 -4.632 1.00 96.75 98 GLY A CA 1
ATOM 717 C C . GLY A 1 98 ? 2.992 2.374 -5.742 1.00 96.75 98 GLY A C 1
ATOM 718 O O . GLY A 1 98 ? 3.330 2.187 -6.914 1.00 96.75 98 GLY A O 1
ATOM 719 N N . LEU A 1 99 ? 2.195 3.389 -5.392 1.00 97.69 99 LEU A N 1
ATOM 720 C CA . LEU A 1 99 ? 1.777 4.423 -6.342 1.00 97.69 99 LEU A CA 1
ATOM 721 C C . LEU A 1 99 ? 2.996 5.185 -6.876 1.00 97.69 99 LEU A C 1
ATOM 723 O O . LEU A 1 99 ? 3.144 5.317 -8.088 1.00 97.69 99 LEU A O 1
ATOM 727 N N . ALA A 1 100 ? 3.905 5.615 -5.998 1.00 97.00 100 ALA A N 1
ATOM 728 C CA . ALA A 1 100 ? 5.142 6.279 -6.398 1.00 97.00 100 ALA A CA 1
ATOM 729 C C . ALA A 1 100 ? 5.991 5.395 -7.328 1.00 97.00 100 ALA A C 1
ATOM 731 O O . ALA A 1 100 ? 6.424 5.867 -8.379 1.00 97.00 100 ALA A O 1
ATOM 732 N N . LEU A 1 101 ? 6.156 4.105 -7.004 1.00 96.88 101 LEU A N 1
ATOM 733 C CA . LEU A 1 101 ? 6.820 3.137 -7.886 1.00 96.88 101 LEU A CA 1
ATOM 734 C C . LEU A 1 101 ? 6.155 3.068 -9.260 1.00 96.88 101 LEU A C 1
ATOM 736 O O . LEU A 1 101 ? 6.853 3.088 -10.269 1.00 96.88 101 LEU A O 1
ATOM 740 N N . SER A 1 102 ? 4.824 3.046 -9.310 1.00 96.69 102 SER A N 1
ATOM 741 C CA . SER A 1 102 ? 4.093 2.981 -10.582 1.00 96.69 102 SER A CA 1
ATOM 742 C C . SER A 1 102 ? 4.332 4.193 -11.458 1.00 96.69 102 SER A C 1
ATOM 744 O O . SER A 1 102 ? 4.480 4.058 -12.667 1.00 96.69 102 SER A O 1
ATOM 746 N N . LEU A 1 103 ? 4.369 5.382 -10.856 1.00 95.38 103 LEU A N 1
ATOM 747 C CA . LEU A 1 103 ? 4.568 6.629 -11.586 1.00 95.38 103 LEU A CA 1
ATOM 748 C C . LEU A 1 103 ? 6.006 6.757 -12.093 1.00 95.38 103 LEU A C 1
ATOM 750 O O . LEU A 1 103 ? 6.219 7.158 -13.236 1.00 95.38 103 LEU A O 1
ATOM 754 N N . VAL A 1 104 ? 6.989 6.389 -11.265 1.00 95.12 104 VAL A N 1
ATOM 755 C CA . VAL A 1 104 ? 8.411 6.467 -11.630 1.00 95.12 104 VAL A CA 1
ATOM 756 C C . VAL A 1 104 ? 8.770 5.421 -12.682 1.00 95.12 104 VAL A C 1
ATOM 758 O O . VAL A 1 104 ? 9.446 5.739 -13.657 1.00 95.12 104 VAL A O 1
ATOM 761 N N . LEU A 1 105 ? 8.304 4.184 -12.504 1.00 93.81 105 LEU A N 1
ATOM 762 C CA . LEU A 1 105 ? 8.624 3.060 -13.387 1.00 93.81 105 LEU A CA 1
ATOM 763 C C . LEU A 1 105 ? 7.651 2.917 -14.559 1.00 93.81 105 LEU A C 1
ATOM 765 O O . LEU A 1 105 ? 7.875 2.079 -15.426 1.00 93.81 105 LEU A O 1
ATOM 769 N N . ARG A 1 106 ? 6.596 3.740 -14.592 1.00 94.69 106 ARG A N 1
ATOM 770 C CA . ARG A 1 106 ? 5.503 3.684 -15.574 1.00 94.69 106 ARG A CA 1
ATOM 771 C C . ARG A 1 106 ? 4.907 2.284 -15.703 1.00 94.69 106 ARG A C 1
ATOM 773 O O . ARG A 1 106 ? 4.667 1.796 -16.799 1.00 94.69 106 ARG A O 1
ATOM 780 N N . ASP A 1 107 ? 4.659 1.659 -14.559 1.00 95.56 107 ASP A N 1
ATOM 781 C CA . ASP A 1 107 ? 4.139 0.298 -14.471 1.00 95.56 107 ASP A CA 1
ATOM 782 C C . ASP A 1 107 ? 3.098 0.208 -13.351 1.00 95.56 107 ASP A C 1
ATOM 784 O O . ASP A 1 107 ? 3.415 0.257 -12.160 1.00 95.56 107 ASP A O 1
ATOM 788 N N . SER A 1 108 ? 1.828 0.084 -13.736 1.00 97.12 108 SER A N 1
ATOM 789 C CA . SER A 1 108 ? 0.694 0.095 -12.807 1.00 97.12 108 SER A CA 1
ATOM 790 C C . SER A 1 108 ? 0.636 -1.120 -11.881 1.00 97.12 108 SER A C 1
ATOM 792 O O . SER A 1 108 ? -0.066 -1.078 -10.863 1.00 97.12 108 SER A O 1
ATOM 794 N N . ARG A 1 109 ? 1.388 -2.191 -12.179 1.00 97.25 109 ARG A N 1
ATOM 795 C CA . ARG A 1 109 ? 1.417 -3.417 -11.368 1.00 97.25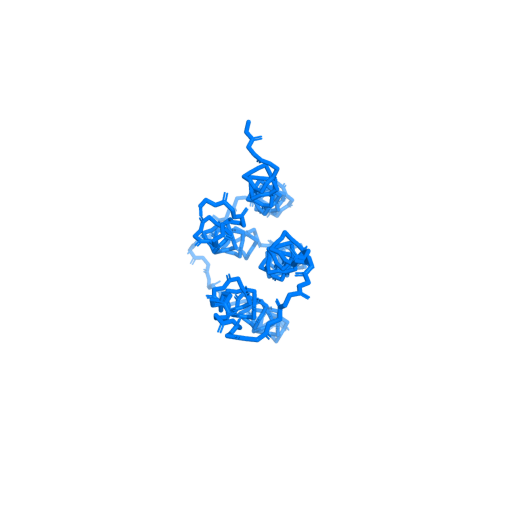 109 ARG A CA 1
ATOM 796 C C . ARG A 1 109 ? 1.862 -3.145 -9.944 1.00 97.25 109 ARG A C 1
ATOM 798 O O . ARG A 1 109 ? 1.285 -3.703 -9.014 1.00 97.25 109 ARG A O 1
ATOM 805 N N . TYR A 1 110 ? 2.844 -2.264 -9.759 1.00 96.62 110 TYR A N 1
ATOM 806 C CA . TYR A 1 110 ? 3.361 -1.938 -8.432 1.00 96.62 110 TYR A CA 1
ATOM 807 C C . TYR A 1 110 ? 2.292 -1.270 -7.567 1.00 96.62 110 TYR A C 1
ATOM 809 O O . TYR A 1 110 ? 2.093 -1.658 -6.417 1.00 96.62 110 TYR A O 1
ATOM 817 N N . GLY A 1 111 ? 1.553 -0.323 -8.132 1.00 96.81 111 GLY A N 1
ATOM 818 C CA . GLY A 1 111 ? 0.501 0.430 -7.458 1.00 96.81 111 GLY A CA 1
ATOM 819 C C . GLY A 1 111 ? -0.684 -0.456 -7.140 1.00 96.81 111 GLY A C 1
ATOM 820 O O . GLY A 1 111 ? -1.154 -0.442 -6.008 1.00 96.81 111 GLY A O 1
ATOM 821 N N . LEU A 1 112 ? -1.104 -1.296 -8.090 1.00 97.31 112 LEU A N 1
ATOM 822 C CA . LEU A 1 112 ? -2.153 -2.289 -7.867 1.00 97.31 112 LEU A CA 1
ATOM 823 C C . LEU A 1 112 ? -1.781 -3.294 -6.777 1.00 97.31 112 LEU A C 1
ATOM 825 O O . LEU A 1 112 ? -2.580 -3.529 -5.874 1.00 97.31 112 LEU A O 1
ATOM 829 N N . ALA A 1 113 ? -0.576 -3.867 -6.831 1.00 97.00 113 ALA A N 1
ATOM 830 C CA . ALA A 1 113 ? -0.138 -4.861 -5.857 1.00 97.00 113 ALA A CA 1
ATOM 831 C C . ALA A 1 113 ? -0.082 -4.270 -4.440 1.00 97.00 113 ALA A C 1
ATOM 833 O O . ALA A 1 113 ? -0.631 -4.849 -3.501 1.00 97.00 113 ALA A O 1
ATOM 834 N N . HIS A 1 114 ? 0.516 -3.087 -4.281 1.00 98.12 114 HIS A N 1
ATOM 835 C CA . HIS A 1 114 ? 0.606 -2.432 -2.977 1.00 98.12 114 HIS A CA 1
ATOM 836 C C . HIS A 1 114 ? -0.763 -1.957 -2.474 1.00 98.12 114 HIS A C 1
ATOM 838 O O . HIS A 1 114 ? -1.060 -2.119 -1.290 1.00 98.12 114 HIS A O 1
ATOM 844 N N . ALA A 1 115 ? -1.615 -1.420 -3.354 1.00 97.94 115 ALA A N 1
ATOM 845 C CA . ALA A 1 115 ? -2.985 -1.040 -3.017 1.00 97.94 115 ALA A CA 1
ATOM 846 C C . ALA A 1 115 ? -3.809 -2.244 -2.548 1.00 97.94 115 ALA A C 1
ATOM 848 O O . ALA A 1 115 ? -4.501 -2.147 -1.539 1.00 97.94 115 ALA A O 1
ATOM 849 N N . ALA A 1 116 ? -3.704 -3.388 -3.231 1.00 97.75 116 ALA A N 1
ATOM 850 C CA . ALA A 1 116 ? -4.418 -4.609 -2.867 1.00 97.75 116 ALA A CA 1
ATOM 851 C C . ALA A 1 116 ? -3.992 -5.130 -1.486 1.00 97.75 116 ALA A C 1
ATOM 853 O O . ALA A 1 116 ? -4.846 -5.428 -0.647 1.00 97.75 116 ALA A O 1
ATOM 854 N N . VAL A 1 117 ? -2.682 -5.182 -1.215 1.00 97.88 117 VAL A N 1
ATOM 855 C CA . VAL A 1 117 ? -2.163 -5.601 0.097 1.00 97.88 117 VAL A CA 1
ATOM 856 C C . VAL A 1 117 ? -2.596 -4.626 1.191 1.00 97.88 117 VAL A C 1
ATOM 858 O O . VAL A 1 117 ? -3.107 -5.055 2.225 1.00 97.88 117 VAL A O 1
ATOM 861 N N . ALA A 1 118 ? -2.459 -3.318 0.966 1.00 97.75 118 ALA A N 1
ATOM 862 C CA . ALA A 1 118 ? -2.877 -2.311 1.934 1.00 97.75 118 ALA A CA 1
ATOM 863 C C . ALA A 1 118 ? -4.389 -2.361 2.204 1.00 97.75 118 ALA A C 1
ATOM 865 O O . ALA A 1 118 ? -4.798 -2.337 3.363 1.00 97.75 118 ALA A O 1
ATOM 866 N N . ALA A 1 119 ? -5.217 -2.504 1.163 1.00 97.69 119 ALA A N 1
ATOM 867 C CA . ALA A 1 119 ? -6.668 -2.637 1.287 1.00 97.69 119 ALA A CA 1
ATOM 868 C C . ALA A 1 119 ? -7.043 -3.862 2.126 1.00 97.69 119 ALA A C 1
ATOM 870 O O . ALA A 1 119 ? -7.871 -3.760 3.032 1.00 97.69 119 ALA A O 1
ATOM 871 N N . PHE A 1 120 ? -6.394 -5.002 1.875 1.00 97.19 120 PHE A N 1
ATOM 872 C CA . PHE A 1 120 ? -6.591 -6.216 2.659 1.00 97.19 120 PHE A CA 1
ATOM 873 C C . PHE A 1 120 ? -6.207 -6.011 4.130 1.00 97.19 120 PHE A C 1
ATOM 875 O O . PHE A 1 120 ? -6.999 -6.313 5.025 1.00 97.19 120 PHE A O 1
ATOM 882 N N . LEU A 1 121 ? -5.024 -5.449 4.395 1.00 95.88 121 LEU A N 1
ATOM 883 C CA . LEU A 1 121 ? -4.546 -5.191 5.754 1.00 95.88 121 LEU A CA 1
ATOM 884 C C . LEU A 1 121 ? -5.454 -4.219 6.512 1.00 95.88 121 LEU A C 1
ATOM 886 O O . LEU A 1 121 ? -5.777 -4.469 7.674 1.00 95.88 121 LEU A O 1
ATOM 890 N N . LEU A 1 122 ? -5.907 -3.151 5.853 1.00 94.12 122 LEU A N 1
ATOM 891 C CA . LEU A 1 122 ? -6.884 -2.214 6.399 1.00 94.12 122 LEU A CA 1
ATOM 892 C C . LEU A 1 122 ? -8.216 -2.908 6.683 1.00 94.12 122 LEU A C 1
ATOM 894 O O . LEU A 1 122 ? -8.782 -2.694 7.750 1.00 94.12 122 LEU A O 1
ATOM 898 N N . ALA A 1 123 ? -8.698 -3.776 5.788 1.00 91.75 123 ALA A N 1
ATOM 899 C CA . ALA A 1 123 ? -9.957 -4.501 5.956 1.00 91.75 123 ALA A CA 1
ATOM 900 C C . ALA A 1 123 ? -9.944 -5.446 7.168 1.00 91.75 123 ALA A C 1
ATOM 902 O O . ALA A 1 123 ? -10.953 -5.546 7.871 1.00 91.75 123 ALA A O 1
ATOM 903 N N . ILE A 1 124 ? -8.808 -6.078 7.473 1.00 91.50 124 ILE A N 1
ATOM 904 C CA . ILE A 1 124 ? -8.665 -6.962 8.644 1.00 91.50 124 ILE A CA 1
ATOM 905 C C . ILE A 1 124 ? -8.194 -6.233 9.911 1.00 91.50 124 ILE A C 1
ATOM 907 O O . ILE A 1 124 ? -8.149 -6.835 10.984 1.00 91.50 124 ILE A O 1
ATOM 911 N N . LEU A 1 125 ? -7.832 -4.949 9.818 1.00 88.12 125 LEU A N 1
ATOM 912 C CA . LEU A 1 125 ? -7.417 -4.163 10.977 1.00 88.12 125 LEU A CA 1
ATOM 913 C C . LEU A 1 125 ? -8.603 -4.004 11.949 1.00 88.12 125 LEU A C 1
ATOM 915 O O . LEU A 1 125 ? -9.713 -3.683 11.498 1.00 88.12 125 LEU A O 1
ATOM 919 N N . PRO A 1 126 ? -8.416 -4.199 13.268 1.00 82.94 126 PRO A N 1
ATOM 920 C CA . PRO A 1 126 ? -9.495 -4.018 14.233 1.00 82.94 126 PRO A CA 1
ATOM 921 C C . PRO A 1 126 ? -9.993 -2.572 14.191 1.00 82.94 126 PRO A C 1
ATOM 923 O O . PRO A 1 126 ? -9.207 -1.638 14.360 1.00 82.94 126 PRO A O 1
ATOM 926 N N . ALA A 1 127 ? -11.291 -2.377 13.958 1.00 70.81 127 ALA A N 1
ATOM 927 C CA . ALA A 1 127 ? -11.899 -1.067 14.140 1.00 70.81 127 ALA A CA 1
ATOM 928 C C . ALA A 1 127 ? -12.016 -0.811 15.647 1.00 70.81 127 ALA A C 1
ATOM 930 O O . ALA A 1 127 ? -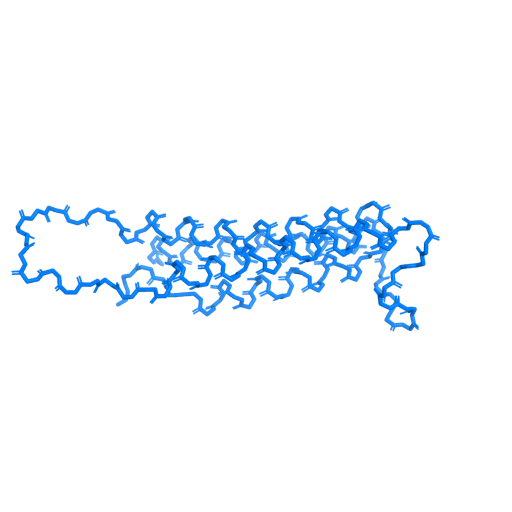12.360 -1.707 16.414 1.00 70.81 127 ALA A O 1
ATOM 931 N N . SER A 1 128 ? -11.705 0.400 16.097 1.00 63.28 128 SER A N 1
ATOM 932 C CA . SER A 1 128 ? -11.860 0.737 17.508 1.00 63.28 128 SER A CA 1
ATOM 933 C C . SER A 1 128 ? -13.345 0.787 17.885 1.00 63.28 128 SER A C 1
ATOM 935 O O . SER A 1 128 ? -14.036 1.703 17.437 1.00 63.28 128 SER A O 1
ATOM 937 N N . GLY A 1 129 ? -13.800 -0.135 18.738 1.00 57.16 129 GLY A N 1
ATOM 938 C CA . GLY A 1 129 ? -15.101 -0.050 19.412 1.00 57.16 129 GLY A CA 1
ATOM 939 C C . GLY A 1 129 ? -16.235 -0.886 18.816 1.00 57.16 129 GLY A C 1
ATOM 940 O O . GLY A 1 129 ? -17.338 -0.359 18.695 1.00 57.16 129 GLY A O 1
ATOM 941 N N . ASP A 1 130 ? -15.971 -2.151 18.483 1.00 45.62 130 ASP A N 1
ATOM 942 C CA . ASP A 1 130 ? -17.005 -3.195 18.542 1.00 45.62 130 ASP A CA 1
ATOM 943 C C . ASP A 1 130 ? -16.849 -3.976 19.859 1.00 45.62 130 ASP A C 1
ATOM 945 O O . ASP A 1 130 ? -15.680 -4.229 20.248 1.00 45.62 130 ASP A O 1
#

Foldseek 3Di:
DDPLVVVLVVLLVVLVVLLVVLCVQLNDADPVDDPQDDPPCRVLVVVLQVQLVVLLVVLLVLLPDDPPPPPDDDDDDPPQRVSNVSSSVSLSSSLVSQSVSSNVVSHSPSNNVSSVRSSVSSVPRDRRDD

Secondary structure (DSSP, 8-state):
--HHHHHHHHHHHHHHHHHHHHHHHH-S--TTS-SSPPTTTHHHHHHHHHHHHHHHHHHHHHHHS-----SS--S---HHHHHHHHHHHHHHHHHHHHHHHHHHHT-HHHHHHHHHHHHHHHHHSPPTT-

Radius of gyration: 17.09 Å; chains: 1; bounding box: 41×20×56 Å

pLDDT: mean 87.32, std 15.66, range [41.16, 98.25]